Protein AF-A0A660S3P9-F1 (afdb_monomer_lite)

Radius of gyration: 19.75 Å; chains: 1; bounding box: 49×53×55 Å

pLDDT: mean 78.55, std 17.46, range [35.94, 97.31]

Foldseek 3Di:
DDDDDPDPPPPPVPPFLFDAWDWDQAPVRDIAIFHTADPVLLVVLVVLVVVVCVVVVVPPLDPLPDDDLVSLVVSLVVCCVPPVVSLLVNLCSRRVDDSVCPVPVHDPVRSCVSCSSSVVSVSVVSNVCCVVPVVVVVVVVVVVVVVD

Structure (mmCIF, N/CA/C/O backbone):
data_AF-A0A660S3P9-F1
#
_entry.id   AF-A0A660S3P9-F1
#
loop_
_atom_site.group_PDB
_atom_site.id
_atom_site.type_symbol
_atom_site.label_atom_id
_atom_site.label_alt_id
_atom_site.label_comp_id
_atom_site.label_asym_id
_atom_site.label_entity_id
_atom_site.label_seq_id
_atom_site.pdbx_PDB_ins_code
_atom_site.Cartn_x
_atom_site.Cartn_y
_atom_site.Cartn_z
_atom_site.occupancy
_atom_site.B_iso_or_equiv
_atom_site.auth_seq_id
_atom_site.auth_comp_id
_atom_site.auth_asym_id
_atom_site.auth_atom_id
_atom_site.pdbx_PDB_model_num
ATOM 1 N N . MET A 1 1 ? 33.989 -39.449 17.831 1.00 42.84 1 MET A N 1
ATOM 2 C CA . MET A 1 1 ? 33.315 -40.071 16.673 1.00 42.84 1 MET A CA 1
ATOM 3 C C . MET A 1 1 ? 31.864 -39.651 16.708 1.00 42.84 1 MET A C 1
ATOM 5 O O . MET A 1 1 ? 31.264 -39.867 17.747 1.00 42.84 1 MET A O 1
ATOM 9 N N . GLN A 1 2 ? 31.391 -39.085 15.587 1.00 40.66 2 GLN A N 1
ATOM 10 C CA . GLN A 1 2 ? 29.987 -38.863 15.198 1.00 40.66 2 GLN A CA 1
ATOM 11 C C . GLN A 1 2 ? 29.165 -37.944 16.113 1.00 40.66 2 GLN A C 1
ATOM 13 O O . GLN A 1 2 ? 29.284 -37.986 17.324 1.00 40.66 2 GLN A O 1
ATOM 18 N N . GLU A 1 3 ? 28.274 -37.075 15.671 1.00 42.81 3 GLU A N 1
ATOM 19 C CA . GLU A 1 3 ? 27.763 -36.534 14.407 1.00 42.81 3 GLU A CA 1
ATOM 20 C C . GLU A 1 3 ? 26.780 -35.455 14.950 1.00 42.81 3 GLU A C 1
ATOM 22 O O . GLU A 1 3 ? 26.172 -35.642 16.001 1.00 42.81 3 GLU A O 1
ATOM 27 N N . GLN A 1 4 ? 26.665 -34.237 14.442 1.00 39.25 4 GLN A N 1
ATOM 28 C CA . GLN A 1 4 ? 25.661 -33.773 13.473 1.00 39.25 4 GLN A CA 1
ATOM 29 C C . GLN A 1 4 ? 25.668 -32.248 13.719 1.00 39.25 4 GLN A C 1
ATOM 31 O O . GLN A 1 4 ? 25.447 -31.787 14.833 1.00 39.25 4 GLN A O 1
ATOM 36 N N . GLY A 1 5 ? 26.012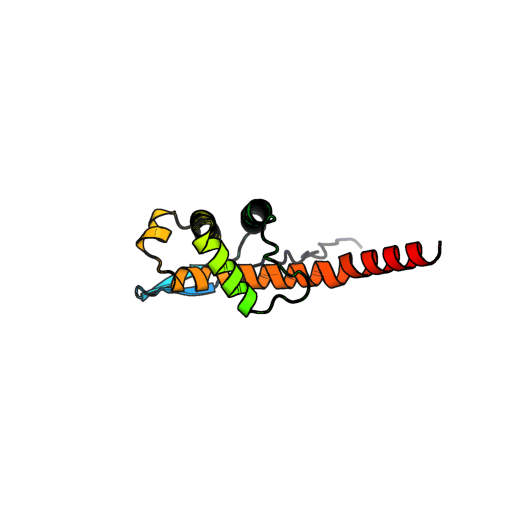 -31.392 12.764 1.00 44.09 5 GLY A N 1
ATOM 37 C CA . GLY A 1 5 ? 25.257 -31.316 11.525 1.00 44.09 5 GLY A CA 1
ATOM 38 C C . GLY A 1 5 ? 23.863 -30.719 11.750 1.00 44.09 5 GLY A C 1
ATOM 39 O O . GLY A 1 5 ? 22.940 -31.112 11.056 1.00 44.09 5 GLY A O 1
ATOM 40 N N . LYS A 1 6 ? 23.665 -29.804 12.712 1.00 41.72 6 LYS A N 1
ATOM 41 C CA . LYS A 1 6 ? 22.437 -29.000 12.776 1.00 41.72 6 LYS A CA 1
ATOM 42 C C . LYS A 1 6 ? 22.659 -27.664 12.093 1.00 41.72 6 LYS A C 1
ATOM 44 O O . LYS A 1 6 ? 23.111 -26.694 12.684 1.00 41.72 6 LYS A O 1
ATOM 49 N N . THR A 1 7 ? 22.353 -27.713 10.801 1.00 40.88 7 THR A N 1
ATOM 50 C CA . THR A 1 7 ? 21.598 -26.675 10.110 1.00 40.88 7 THR A CA 1
ATOM 51 C C . THR A 1 7 ? 22.234 -25.300 10.218 1.00 40.88 7 THR A C 1
ATOM 53 O O . THR A 1 7 ? 21.876 -24.489 11.065 1.00 40.88 7 THR A O 1
ATOM 56 N N . LYS A 1 8 ? 23.134 -25.013 9.267 1.00 39.34 8 LYS A N 1
ATOM 57 C CA . LYS A 1 8 ? 23.236 -23.659 8.724 1.00 39.34 8 LYS A CA 1
ATOM 58 C C . LYS A 1 8 ? 21.808 -23.227 8.420 1.00 39.34 8 LYS A C 1
ATOM 60 O O . LYS A 1 8 ? 21.223 -23.687 7.440 1.00 39.34 8 LYS A O 1
ATOM 65 N N . GLU A 1 9 ? 21.239 -22.433 9.315 1.00 38.19 9 GLU A N 1
ATOM 66 C CA . GLU A 1 9 ? 20.063 -21.637 9.055 1.00 38.19 9 GLU A CA 1
ATOM 67 C C . GLU A 1 9 ? 20.418 -20.808 7.828 1.00 38.19 9 GLU A C 1
ATOM 69 O O . GLU A 1 9 ? 21.069 -19.768 7.887 1.00 38.19 9 GLU A O 1
ATOM 74 N N . ILE A 1 10 ? 20.031 -21.323 6.666 1.00 41.50 10 ILE A N 1
ATOM 75 C CA . ILE A 1 10 ? 19.796 -20.505 5.498 1.00 41.50 10 ILE A CA 1
ATOM 76 C C . ILE A 1 10 ? 18.551 -19.706 5.887 1.00 41.50 10 ILE A C 1
ATOM 78 O O . ILE A 1 10 ? 17.444 -19.992 5.436 1.00 41.50 10 ILE A O 1
ATOM 82 N N . GLN A 1 11 ? 18.730 -18.716 6.768 1.00 35.94 11 GLN A N 1
ATOM 83 C CA . GLN A 1 11 ? 17.898 -17.532 6.792 1.00 35.94 11 GLN A CA 1
ATOM 84 C C . GLN A 1 11 ? 18.139 -16.879 5.431 1.00 35.94 11 GLN A C 1
ATOM 86 O O . GLN A 1 11 ? 18.946 -15.972 5.260 1.00 35.94 11 GLN A O 1
ATOM 91 N N . LYS A 1 12 ? 17.477 -17.427 4.406 1.00 39.09 12 LYS A N 1
ATOM 92 C CA . LYS A 1 12 ? 17.077 -16.651 3.246 1.00 39.09 12 LYS A CA 1
ATOM 93 C C . LYS A 1 12 ? 16.351 -15.476 3.869 1.00 39.09 12 LYS A C 1
ATOM 95 O O . LYS A 1 12 ? 15.249 -15.668 4.372 1.00 39.09 12 LYS A O 1
ATOM 100 N N . GLU A 1 13 ? 17.005 -14.321 3.920 1.00 41.91 13 GLU A N 1
ATOM 101 C CA . GLU A 1 13 ? 16.371 -13.054 4.245 1.00 41.91 13 GLU A CA 1
ATOM 102 C C . GLU A 1 13 ? 15.132 -12.948 3.357 1.00 41.91 13 GLU A C 1
ATOM 104 O O . GLU A 1 13 ? 15.206 -12.593 2.176 1.00 41.91 13 GLU A O 1
ATOM 109 N N . ILE A 1 14 ? 13.974 -13.325 3.898 1.00 46.50 14 ILE A N 1
ATOM 110 C CA . ILE A 1 14 ? 12.695 -12.996 3.297 1.00 46.50 14 ILE A CA 1
ATOM 111 C C . ILE A 1 14 ? 12.563 -11.513 3.583 1.00 46.50 14 ILE A C 1
ATOM 113 O O . ILE A 1 14 ? 12.094 -11.076 4.628 1.00 46.50 14 ILE A O 1
ATOM 117 N N . SER A 1 15 ? 13.132 -10.741 2.670 1.00 57.88 15 SER A N 1
ATOM 118 C CA . SER A 1 15 ? 13.081 -9.299 2.653 1.00 57.88 15 SER A CA 1
ATOM 119 C C . SER A 1 15 ? 11.604 -8.926 2.552 1.00 57.88 15 SER A C 1
ATOM 121 O O . SER A 1 15 ? 11.056 -8.951 1.460 1.00 57.88 15 SER A O 1
ATOM 123 N N . ALA A 1 16 ? 10.930 -8.644 3.666 1.00 63.31 16 ALA A N 1
ATOM 124 C CA . ALA A 1 16 ? 9.559 -8.133 3.670 1.00 63.31 16 ALA A CA 1
ATOM 125 C C . ALA A 1 16 ? 9.574 -6.615 3.426 1.00 63.31 16 ALA A C 1
ATOM 127 O O . ALA A 1 16 ? 10.509 -5.951 3.878 1.00 63.31 16 ALA A O 1
ATOM 128 N N . PHE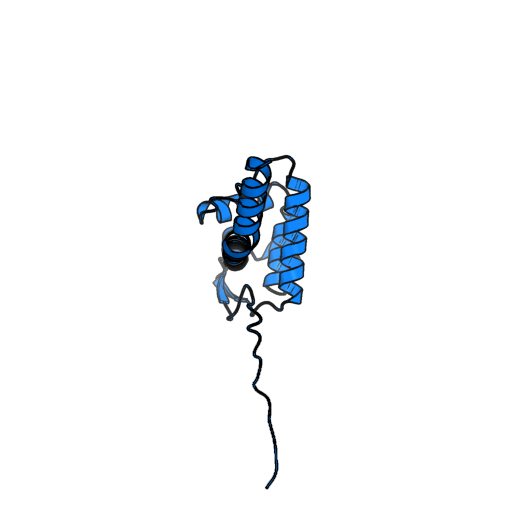 A 1 17 ? 8.648 -6.049 2.650 1.00 73.06 17 PHE A N 1
ATOM 129 C CA . PHE A 1 17 ? 8.529 -4.618 2.364 1.00 73.06 17 PHE A CA 1
ATOM 130 C C . PHE A 1 17 ? 8.358 -3.799 3.647 1.00 73.06 17 PHE A C 1
ATOM 132 O O . PHE A 1 17 ? 9.014 -2.768 3.769 1.00 73.06 17 PHE A O 1
ATOM 139 N N . ILE A 1 18 ? 7.588 -4.310 4.615 1.00 74.75 18 ILE A N 1
ATOM 140 C CA . ILE A 1 18 ? 7.531 -3.815 6.000 1.00 74.75 18 ILE A CA 1
ATOM 141 C C . ILE A 1 18 ? 8.123 -4.901 6.902 1.00 74.75 18 ILE A C 1
ATOM 143 O O . ILE A 1 18 ? 7.550 -5.985 7.017 1.00 74.75 18 ILE A O 1
ATOM 147 N N . ARG A 1 19 ? 9.287 -4.626 7.503 1.00 73.50 19 ARG A N 1
ATOM 148 C CA . ARG A 1 19 ? 10.071 -5.609 8.279 1.00 73.50 19 ARG A CA 1
ATOM 149 C C . ARG A 1 19 ? 9.798 -5.559 9.774 1.00 73.50 19 ARG A C 1
ATOM 151 O O . ARG A 1 19 ? 9.871 -6.583 10.443 1.00 73.50 19 ARG A O 1
ATOM 158 N N . GLU A 1 20 ? 9.490 -4.372 10.271 1.00 82.75 20 GLU A N 1
ATOM 159 C CA . GLU A 1 20 ? 9.287 -4.099 11.687 1.00 82.75 20 GLU A CA 1
ATOM 160 C C . GLU A 1 20 ? 7.895 -3.504 11.891 1.00 82.75 20 GLU A C 1
ATOM 162 O O . GLU A 1 20 ? 7.363 -2.885 10.963 1.00 82.75 20 GLU A O 1
ATOM 167 N N . PRO A 1 21 ? 7.278 -3.705 13.067 1.00 88.06 21 PRO A N 1
ATOM 168 C CA . PRO A 1 21 ? 6.021 -3.054 13.387 1.00 88.06 21 PRO A CA 1
ATOM 169 C C . PRO A 1 21 ? 6.147 -1.530 13.284 1.00 88.06 21 PRO A C 1
ATOM 171 O O . PRO A 1 21 ? 7.042 -0.937 13.885 1.00 88.06 21 PRO A O 1
ATOM 174 N N . ILE A 1 22 ? 5.234 -0.896 12.551 1.00 90.06 22 ILE A N 1
ATOM 175 C CA . ILE A 1 22 ? 5.162 0.563 12.416 1.00 90.06 22 ILE A CA 1
ATOM 176 C C . ILE A 1 22 ? 3.998 1.053 13.269 1.00 90.06 22 ILE A C 1
ATOM 178 O O . ILE A 1 22 ? 2.900 0.506 13.195 1.00 90.06 22 ILE A O 1
ATOM 182 N N . LYS A 1 23 ? 4.223 2.089 14.076 1.00 93.19 23 LYS A N 1
ATOM 183 C CA . LYS A 1 23 ? 3.159 2.766 14.824 1.00 93.19 23 LYS A CA 1
ATOM 184 C C . LYS A 1 23 ? 2.872 4.107 14.171 1.00 93.19 23 LYS A C 1
ATOM 186 O O . LYS A 1 23 ? 3.777 4.927 14.056 1.00 93.19 23 LYS A O 1
ATOM 191 N N . ILE A 1 24 ? 1.626 4.306 13.766 1.00 92.56 24 ILE A N 1
ATOM 192 C CA . ILE A 1 24 ? 1.137 5.530 13.134 1.00 92.56 24 ILE A CA 1
ATOM 193 C C . ILE A 1 24 ? 0.153 6.199 14.088 1.00 92.56 24 ILE A C 1
ATOM 195 O O . ILE A 1 24 ? -0.729 5.534 14.638 1.00 92.56 24 ILE A O 1
ATOM 199 N N . ASN A 1 25 ? 0.314 7.503 14.298 1.00 94.50 25 ASN A N 1
ATOM 200 C CA . ASN A 1 25 ? -0.653 8.303 15.040 1.00 94.50 25 ASN A CA 1
ATOM 201 C C . ASN A 1 25 ? -1.685 8.818 14.044 1.00 94.50 25 ASN A C 1
ATOM 203 O O . ASN A 1 25 ? -1.365 9.665 13.221 1.00 94.50 25 ASN A O 1
ATOM 207 N N . LEU A 1 26 ? -2.903 8.294 14.115 1.00 94.50 26 LEU A N 1
ATOM 208 C CA . LEU A 1 26 ? -3.982 8.715 13.236 1.00 94.50 26 LEU A CA 1
ATOM 209 C C . LEU A 1 26 ? -4.464 10.116 13.612 1.00 94.50 26 LEU A C 1
ATOM 211 O O . LEU A 1 26 ? -4.408 10.528 14.776 1.00 94.50 26 LEU A O 1
ATOM 215 N N . SER A 1 27 ? -5.051 10.804 12.641 1.00 92.50 27 SER A N 1
ATOM 216 C CA . SER A 1 27 ? -5.613 12.149 12.792 1.00 92.50 27 SER A CA 1
ATOM 217 C C . SER A 1 27 ? -6.724 12.226 13.850 1.00 92.50 27 SER A C 1
ATOM 219 O O . SER A 1 27 ? -6.959 13.275 14.448 1.00 92.50 27 SER A O 1
ATOM 221 N N . ASN A 1 28 ? -7.381 11.100 14.145 1.00 92.12 28 ASN A N 1
ATOM 222 C CA . ASN A 1 28 ? -8.384 10.974 15.208 1.00 92.12 28 ASN A CA 1
ATOM 223 C C . ASN A 1 28 ? -7.787 10.745 16.619 1.00 92.12 28 ASN A C 1
ATOM 225 O O . ASN A 1 28 ? -8.531 10.511 17.573 1.00 92.12 28 ASN A O 1
ATOM 229 N N . GLY A 1 29 ? -6.458 10.778 16.760 1.00 92.62 29 GLY A N 1
ATOM 230 C CA . GLY A 1 29 ? -5.736 10.580 18.018 1.00 92.62 29 GLY A CA 1
ATOM 231 C C . GLY A 1 29 ? -5.525 9.116 18.423 1.00 92.62 29 GLY A C 1
ATOM 232 O O . GLY A 1 29 ? -4.911 8.859 19.460 1.00 92.62 29 GLY A O 1
ATOM 233 N N . LYS A 1 30 ? -6.009 8.141 17.640 1.00 93.69 30 LYS A N 1
ATOM 234 C CA . LYS A 1 30 ? -5.742 6.714 17.875 1.00 93.69 30 LYS A CA 1
ATOM 235 C C . LYS A 1 30 ? -4.356 6.333 17.351 1.00 93.69 30 LYS A C 1
ATOM 237 O O . LYS A 1 30 ? -3.865 6.897 16.380 1.00 93.69 30 LYS A O 1
ATOM 242 N N . ILE A 1 31 ? -3.754 5.311 17.955 1.00 94.81 31 ILE A N 1
ATOM 243 C CA . ILE A 1 31 ? -2.503 4.718 17.467 1.00 94.81 31 ILE A CA 1
ATOM 244 C C . ILE A 1 31 ? -2.838 3.451 16.685 1.00 94.81 31 ILE A C 1
ATOM 246 O O . ILE A 1 31 ? -3.435 2.520 17.230 1.00 94.81 31 ILE A O 1
ATOM 250 N N . LEU A 1 32 ? -2.434 3.410 15.418 1.00 94.81 32 LEU A N 1
ATOM 251 C CA . LEU A 1 32 ? -2.528 2.232 14.570 1.00 94.81 32 LEU A CA 1
ATOM 252 C C . LEU A 1 32 ? -1.174 1.524 14.522 1.00 94.81 32 LEU A C 1
ATOM 254 O O . LEU A 1 32 ? -0.170 2.099 14.108 1.00 94.81 32 LEU A O 1
ATOM 258 N N . GLU A 1 33 ? -1.151 0.260 14.931 1.00 94.88 33 GLU A N 1
ATOM 259 C CA . GLU A 1 33 ? 0.030 -0.593 14.814 1.00 94.88 33 GLU A CA 1
ATOM 260 C C . GLU A 1 33 ? -0.077 -1.471 13.562 1.00 94.88 33 GLU A C 1
ATOM 262 O O . GLU A 1 33 ? -0.944 -2.342 13.464 1.00 94.88 33 GLU A O 1
ATOM 267 N N . ILE A 1 34 ? 0.821 -1.243 12.608 1.00 92.94 34 ILE A N 1
ATOM 268 C CA . ILE A 1 34 ? 0.963 -2.023 11.382 1.00 92.94 34 ILE A CA 1
ATOM 269 C C . ILE A 1 34 ? 2.006 -3.103 11.625 1.00 92.94 34 ILE A C 1
ATOM 271 O O . ILE A 1 34 ? 3.169 -2.816 11.904 1.00 92.94 34 ILE A O 1
ATOM 275 N N . LYS A 1 35 ? 1.595 -4.361 11.493 1.00 91.69 35 LYS A N 1
ATOM 276 C CA . LYS A 1 35 ? 2.490 -5.512 11.640 1.00 91.69 35 LYS A CA 1
ATOM 277 C C . LYS A 1 35 ? 3.371 -5.688 10.396 1.00 91.69 35 LYS A C 1
ATOM 279 O O . LYS A 1 35 ? 2.968 -5.283 9.304 1.00 91.69 35 LYS A O 1
ATOM 284 N N . PRO A 1 36 ? 4.526 -6.367 10.521 1.00 90.94 36 PRO A N 1
ATOM 285 C CA . PRO A 1 36 ? 5.307 -6.792 9.367 1.00 90.94 36 PRO A CA 1
ATOM 286 C C . PRO A 1 36 ? 4.445 -7.541 8.348 1.00 90.94 36 PRO A C 1
ATOM 288 O O . PRO A 1 36 ? 3.615 -8.386 8.709 1.00 90.94 36 PRO A O 1
ATOM 291 N N . LEU A 1 37 ? 4.636 -7.236 7.066 1.00 90.38 37 LEU A N 1
ATOM 292 C CA . LEU A 1 37 ? 3.851 -7.864 6.009 1.00 90.38 37 LEU A CA 1
ATOM 293 C C . LEU A 1 37 ? 4.383 -9.265 5.723 1.00 90.38 37 LEU A C 1
ATOM 295 O O . LEU A 1 37 ? 5.582 -9.492 5.578 1.00 90.38 37 LEU A O 1
ATOM 299 N N . SER A 1 38 ? 3.469 -10.228 5.608 1.00 90.75 38 SER A N 1
ATOM 300 C CA . SER A 1 38 ? 3.828 -11.548 5.098 1.00 90.75 38 SER A CA 1
ATOM 301 C C . SER A 1 38 ? 4.021 -11.490 3.585 1.00 90.75 38 SER A C 1
ATOM 303 O O . SER A 1 38 ? 3.318 -10.756 2.891 1.00 90.75 38 SER A O 1
ATOM 305 N N . TRP A 1 39 ? 4.878 -12.358 3.047 1.00 88.38 39 TRP A N 1
ATOM 306 C CA . TRP A 1 39 ? 5.087 -12.496 1.600 1.00 88.38 39 TRP A CA 1
ATOM 307 C C . TRP A 1 39 ? 3.780 -12.621 0.794 1.00 88.38 39 TRP A C 1
ATOM 309 O O . TRP A 1 39 ? 3.652 -12.080 -0.302 1.00 88.38 39 TRP A O 1
ATOM 319 N N . LYS A 1 40 ? 2.766 -13.299 1.352 1.00 91.06 40 LYS A N 1
ATOM 320 C CA . LYS A 1 40 ? 1.444 -13.417 0.723 1.00 91.06 40 LYS A CA 1
ATOM 321 C C . LYS A 1 40 ? 0.786 -12.047 0.523 1.00 91.06 40 LYS A C 1
ATOM 323 O O . LYS A 1 40 ? 0.278 -11.788 -0.565 1.00 91.06 40 LYS A O 1
ATOM 328 N N . LYS A 1 41 ? 0.804 -11.190 1.547 1.00 92.62 41 LYS A N 1
ATOM 329 C CA . LYS A 1 41 ? 0.243 -9.832 1.478 1.00 92.62 41 LYS A CA 1
ATOM 330 C C . LYS A 1 41 ? 1.011 -8.953 0.504 1.00 92.62 41 LYS A C 1
ATOM 332 O O . LYS A 1 41 ? 0.414 -8.214 -0.264 1.00 92.62 41 LYS A O 1
ATOM 337 N N . GLU A 1 42 ? 2.329 -9.087 0.480 1.00 89.50 42 GLU A N 1
ATOM 338 C CA . GLU A 1 42 ? 3.179 -8.356 -0.460 1.00 89.50 42 GLU A CA 1
ATOM 339 C C . GLU A 1 42 ? 2.854 -8.692 -1.909 1.00 89.50 42 GLU A C 1
ATOM 341 O O . GLU A 1 42 ? 2.696 -7.797 -2.734 1.00 89.50 42 GLU A O 1
ATOM 346 N N . LEU A 1 43 ? 2.679 -9.980 -2.211 1.00 90.19 43 LEU A N 1
ATOM 347 C CA . LEU A 1 43 ? 2.229 -10.413 -3.528 1.00 90.19 43 LEU A CA 1
ATOM 348 C C . LEU A 1 43 ? 0.830 -9.894 -3.864 1.00 90.19 43 LEU A C 1
ATOM 350 O O . LEU A 1 43 ? 0.575 -9.583 -5.024 1.00 90.19 43 LEU A O 1
ATOM 354 N N . GLN A 1 44 ? -0.078 -9.811 -2.888 1.00 93.50 44 GLN A N 1
ATOM 355 C CA . GLN A 1 44 ? -1.401 -9.221 -3.105 1.00 93.50 44 GLN A CA 1
ATOM 356 C C . GLN A 1 44 ? -1.290 -7.735 -3.457 1.00 93.50 44 GLN A C 1
ATOM 358 O O . GLN A 1 44 ? -1.870 -7.324 -4.456 1.00 93.50 44 GLN A O 1
ATOM 363 N N . LEU A 1 45 ? -0.485 -6.968 -2.718 1.00 91.94 45 LEU A N 1
ATOM 364 C CA . LEU A 1 45 ? -0.253 -5.546 -2.985 1.00 91.94 45 LEU A CA 1
ATOM 365 C C . LEU A 1 45 ? 0.421 -5.314 -4.344 1.00 91.94 45 LEU A C 1
ATOM 367 O O . LEU A 1 45 ? -0.016 -4.455 -5.102 1.00 91.94 45 LEU A O 1
ATOM 371 N N . ILE A 1 46 ? 1.436 -6.114 -4.696 1.00 88.88 46 ILE A N 1
ATOM 372 C CA . ILE A 1 46 ? 2.082 -6.041 -6.016 1.00 88.88 46 ILE A CA 1
ATOM 373 C C . ILE A 1 46 ? 1.075 -6.346 -7.127 1.00 88.88 46 ILE A C 1
ATOM 375 O O . ILE A 1 46 ? 1.048 -5.638 -8.126 1.00 88.88 46 ILE A O 1
ATOM 379 N N . LYS A 1 47 ? 0.249 -7.392 -6.982 1.00 89.88 47 LYS A N 1
ATOM 380 C CA . LYS A 1 47 ? -0.769 -7.740 -7.988 1.00 89.88 47 LYS A CA 1
ATOM 381 C C . LYS A 1 47 ? -1.808 -6.640 -8.142 1.00 89.88 47 LYS A C 1
ATOM 383 O O . LYS A 1 47 ? -2.208 -6.344 -9.261 1.00 89.88 47 LYS A O 1
ATOM 388 N N . LEU A 1 48 ? -2.238 -6.062 -7.027 1.00 90.56 48 LEU A N 1
ATOM 389 C CA . LEU A 1 48 ? -3.213 -4.984 -7.001 1.00 90.56 48 LEU A CA 1
ATOM 390 C C . LEU A 1 48 ? -2.673 -3.740 -7.721 1.00 90.56 48 LEU A C 1
ATOM 392 O O . LEU A 1 48 ? -3.322 -3.220 -8.624 1.00 90.56 48 LEU A O 1
ATOM 396 N N . LEU A 1 49 ? -1.438 -3.337 -7.413 1.00 85.44 49 LEU A N 1
ATOM 397 C CA . LEU A 1 49 ? -0.759 -2.253 -8.125 1.00 85.44 49 LEU A CA 1
ATOM 398 C C . LEU A 1 49 ? -0.482 -2.591 -9.590 1.00 85.44 49 LEU A C 1
ATOM 400 O O . LEU A 1 49 ? -0.616 -1.725 -10.444 1.00 85.44 49 LEU A O 1
ATOM 404 N N . GLY A 1 50 ? -0.114 -3.835 -9.894 1.00 83.50 50 GLY A N 1
ATOM 405 C CA . GLY A 1 50 ? 0.115 -4.304 -11.258 1.00 83.50 50 GLY A CA 1
ATOM 406 C C . GLY A 1 50 ? -1.123 -4.133 -12.131 1.00 83.50 50 GLY A C 1
ATOM 407 O O . GLY A 1 50 ? -1.010 -3.565 -13.209 1.00 83.50 50 GLY A O 1
ATOM 408 N N . LYS A 1 51 ? -2.303 -4.518 -11.628 1.00 84.19 51 LYS A N 1
ATOM 409 C CA . LYS A 1 51 ? -3.584 -4.292 -12.315 1.00 84.19 51 LYS A CA 1
ATOM 410 C C . LYS A 1 51 ? -3.861 -2.811 -12.546 1.00 84.19 51 LYS A C 1
ATOM 412 O O . LYS A 1 51 ? -4.162 -2.423 -13.666 1.00 84.19 51 LYS A O 1
ATOM 417 N N . PHE A 1 52 ? -3.683 -1.981 -11.517 1.00 83.38 52 PHE A N 1
ATOM 418 C CA . PHE A 1 52 ? -3.851 -0.533 -11.653 1.00 83.38 52 PHE A CA 1
ATOM 419 C C . PHE A 1 52 ? -2.910 0.056 -12.712 1.00 83.38 52 PHE A C 1
ATOM 421 O O . PHE A 1 52 ? -3.307 0.898 -13.517 1.00 83.38 52 PHE A O 1
ATOM 428 N N . VAL A 1 53 ? -1.650 -0.388 -12.723 1.00 76.25 53 VAL A N 1
ATOM 429 C CA . VAL A 1 53 ? -0.683 0.032 -13.735 1.00 76.25 53 VAL A CA 1
ATOM 430 C C . VAL A 1 53 ? -1.134 -0.452 -15.106 1.00 76.25 53 VAL A C 1
ATOM 432 O O . VAL A 1 53 ? -1.209 0.380 -15.994 1.00 76.25 53 VAL A O 1
ATOM 435 N N . GLU A 1 54 ? -1.494 -1.724 -15.284 1.00 75.38 54 GLU A N 1
ATOM 436 C CA . GLU A 1 54 ? -1.990 -2.282 -16.552 1.00 75.38 54 GLU A CA 1
ATOM 437 C C . GLU A 1 54 ? -3.192 -1.511 -17.109 1.00 75.38 54 GLU A C 1
ATOM 439 O O . GLU A 1 54 ? -3.190 -1.122 -18.276 1.00 75.38 54 GLU A O 1
ATOM 444 N N . GLU A 1 55 ? -4.164 -1.200 -16.257 1.00 73.31 55 GLU A N 1
ATOM 445 C CA . GLU A 1 55 ? -5.322 -0.365 -16.587 1.00 73.31 55 GLU A CA 1
ATOM 446 C C . GLU A 1 55 ? -4.911 1.088 -16.907 1.00 73.31 55 GLU A C 1
ATOM 448 O O . GLU A 1 55 ? -5.543 1.770 -17.716 1.00 73.31 55 GLU A O 1
ATOM 453 N N . GLY A 1 56 ? -3.804 1.560 -16.327 1.00 61.94 56 GLY A N 1
ATOM 454 C CA . GLY A 1 56 ? -3.220 2.886 -16.525 1.00 61.94 56 GLY A CA 1
ATOM 455 C C . GLY A 1 56 ? -2.164 3.012 -17.638 1.00 61.94 56 GLY A C 1
ATOM 456 O O . GLY A 1 56 ? -1.791 4.147 -17.964 1.00 61.94 56 GLY A O 1
ATOM 457 N N . ILE A 1 57 ? -1.689 1.916 -18.252 1.00 48.38 57 ILE A N 1
ATOM 458 C CA . ILE A 1 57 ? -0.583 1.891 -19.243 1.00 48.38 57 ILE A CA 1
ATOM 459 C C . ILE A 1 57 ? -0.899 2.712 -20.511 1.00 48.38 57 ILE A C 1
ATOM 461 O O . ILE A 1 57 ? 0.011 3.075 -21.252 1.00 48.38 57 ILE A O 1
ATOM 465 N N . GLY A 1 58 ? -2.139 3.169 -20.705 1.00 49.19 58 GLY A N 1
ATOM 466 C CA . GLY A 1 58 ? -2.463 4.193 -21.706 1.00 49.19 58 GLY A CA 1
ATOM 467 C C . GLY A 1 58 ? -1.889 5.599 -21.440 1.00 49.19 58 GLY A C 1
ATOM 468 O O . GLY A 1 58 ? -2.051 6.470 -22.288 1.00 49.19 58 GLY A O 1
ATOM 469 N N . THR A 1 59 ? -1.249 5.870 -20.290 1.00 49.12 59 THR A N 1
ATOM 470 C CA . THR A 1 59 ? -0.951 7.258 -19.857 1.00 49.12 59 THR A CA 1
ATOM 471 C C . THR A 1 59 ? 0.521 7.627 -19.647 1.00 49.12 59 THR A C 1
ATOM 473 O O . THR A 1 59 ? 0.798 8.761 -19.269 1.00 49.12 59 THR A O 1
ATOM 476 N N . GLY A 1 60 ? 1.485 6.728 -19.894 1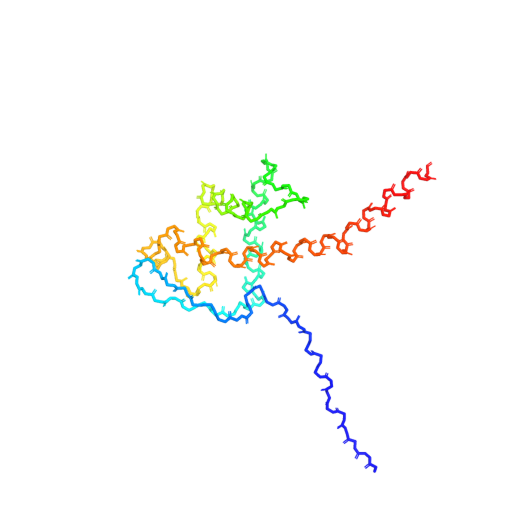.00 52.25 60 GLY A N 1
ATOM 477 C CA . GLY A 1 60 ? 2.918 7.065 -19.772 1.00 52.25 60 GLY A CA 1
ATOM 478 C C . GLY A 1 60 ? 3.353 7.503 -18.361 1.00 52.25 60 GLY A C 1
ATOM 479 O O . GLY A 1 60 ? 4.360 8.187 -18.200 1.00 52.25 60 GLY A O 1
ATOM 480 N N . LEU A 1 61 ? 2.583 7.128 -17.334 1.00 51.38 61 LEU A N 1
ATOM 481 C CA . LEU A 1 61 ? 2.646 7.698 -15.984 1.00 51.38 61 LEU A CA 1
ATOM 482 C C . LEU A 1 61 ? 3.868 7.300 -15.145 1.00 51.38 61 LEU A C 1
ATOM 484 O O . LEU A 1 61 ? 4.048 7.829 -14.051 1.00 51.38 61 LEU A O 1
ATOM 488 N N . ILE A 1 62 ? 4.699 6.371 -15.615 1.00 53.41 62 ILE A N 1
ATOM 489 C CA . ILE A 1 62 ? 5.804 5.824 -14.826 1.00 53.41 62 ILE A CA 1
ATOM 490 C C . ILE A 1 62 ? 7.103 5.908 -15.639 1.00 53.41 62 ILE A C 1
ATOM 492 O O . ILE A 1 62 ? 7.435 4.977 -16.374 1.00 53.41 62 ILE A O 1
ATOM 496 N N . PRO A 1 63 ? 7.872 7.005 -15.505 1.00 50.03 63 PRO A N 1
ATOM 497 C CA . PRO A 1 63 ? 9.248 7.051 -15.972 1.00 50.03 63 PRO A CA 1
ATOM 498 C C . PRO A 1 63 ? 10.074 6.078 -15.122 1.00 50.03 63 PRO A C 1
ATOM 500 O O . PRO A 1 63 ? 10.335 6.311 -13.941 1.00 50.03 63 PRO A O 1
ATOM 503 N N . THR A 1 64 ? 10.475 4.958 -15.717 1.00 54.41 64 THR A N 1
ATOM 504 C CA . THR A 1 64 ? 11.214 3.874 -15.048 1.00 54.41 64 THR A CA 1
ATOM 505 C C . THR A 1 64 ? 12.629 4.259 -14.613 1.00 54.41 64 THR A C 1
ATOM 507 O O . THR A 1 64 ? 13.256 3.511 -13.867 1.00 54.41 64 THR A O 1
ATOM 510 N N . GLU A 1 65 ? 13.140 5.415 -15.041 1.00 50.59 65 GLU A N 1
ATOM 511 C CA . GLU A 1 65 ? 14.544 5.790 -14.843 1.00 50.59 65 GLU A CA 1
ATOM 512 C C . GLU A 1 65 ? 14.779 6.799 -13.700 1.00 50.59 65 GLU A C 1
ATOM 514 O O . GLU A 1 65 ? 15.925 6.977 -13.291 1.00 50.59 65 GLU A O 1
ATOM 519 N N . SER A 1 66 ? 13.741 7.417 -13.110 1.00 50.25 66 SER A N 1
ATOM 520 C CA . SER A 1 66 ? 13.959 8.527 -12.159 1.00 50.25 66 SER A CA 1
ATOM 521 C C . SER A 1 66 ? 12.878 8.768 -11.092 1.00 50.25 66 SER A C 1
ATOM 523 O O . SER A 1 66 ? 12.678 9.909 -10.691 1.00 50.25 66 SER A O 1
ATOM 525 N N . MET A 1 67 ? 12.213 7.734 -10.556 1.00 55.03 67 MET A N 1
ATOM 526 C CA . MET A 1 67 ? 11.245 7.956 -9.462 1.00 55.03 67 MET A CA 1
ATOM 527 C C . MET A 1 67 ? 11.900 8.484 -8.175 1.00 55.03 67 MET A C 1
ATOM 529 O O . MET A 1 67 ? 12.551 7.744 -7.442 1.00 55.03 67 MET A O 1
ATOM 533 N N . SER A 1 68 ? 11.729 9.762 -7.887 1.00 58.22 68 SER A N 1
ATOM 534 C CA . SER A 1 68 ? 12.002 10.426 -6.614 1.00 58.22 68 SER A CA 1
ATOM 535 C C . SER A 1 68 ? 10.850 10.222 -5.614 1.00 58.22 68 SER A C 1
ATOM 537 O O . SER A 1 68 ? 9.789 9.720 -5.974 1.00 58.22 68 SER A O 1
ATOM 539 N N . PHE A 1 69 ? 11.022 10.645 -4.356 1.00 52.41 69 PHE A N 1
ATOM 540 C CA . PHE A 1 69 ? 9.947 10.669 -3.345 1.00 52.41 69 PHE A CA 1
ATOM 541 C C . PHE A 1 69 ? 8.700 11.445 -3.821 1.00 52.41 69 PHE A C 1
ATOM 543 O O . PHE A 1 69 ? 7.570 11.053 -3.538 1.00 52.41 69 PHE A O 1
ATOM 550 N N . LEU A 1 70 ? 8.891 12.493 -4.638 1.00 56.50 70 LEU A N 1
ATOM 551 C CA . LEU A 1 70 ? 7.789 13.228 -5.273 1.00 56.50 70 LEU A CA 1
ATOM 552 C C . LEU A 1 70 ? 6.953 12.340 -6.204 1.00 56.50 70 LEU A C 1
ATOM 554 O O . LEU A 1 70 ? 5.775 12.611 -6.423 1.00 56.50 70 LEU A O 1
ATOM 558 N N . ASP A 1 71 ? 7.536 11.270 -6.740 1.00 70.06 71 ASP A N 1
ATOM 559 C CA . ASP A 1 71 ? 6.847 10.347 -7.635 1.00 70.06 71 ASP A CA 1
ATOM 560 C C . ASP A 1 71 ? 6.036 9.295 -6.865 1.00 70.06 71 ASP A C 1
ATOM 562 O O . ASP A 1 71 ? 5.021 8.833 -7.383 1.00 70.06 71 ASP A O 1
ATOM 566 N N . THR A 1 72 ? 6.371 9.017 -5.595 1.00 70.69 72 THR A N 1
ATOM 567 C CA . THR A 1 72 ? 5.505 8.249 -4.680 1.00 70.69 72 THR A CA 1
ATOM 568 C C . THR A 1 72 ? 4.219 9.018 -4.379 1.00 70.69 72 THR A C 1
ATOM 570 O O . THR A 1 72 ? 3.129 8.467 -4.514 1.00 70.69 72 THR A O 1
ATOM 573 N N . GLY A 1 73 ? 4.325 10.312 -4.052 1.00 73.88 73 GLY A N 1
ATOM 574 C CA . GLY A 1 73 ? 3.155 11.167 -3.818 1.00 73.88 73 GLY A CA 1
ATOM 575 C C . GLY A 1 73 ? 2.261 11.293 -5.056 1.00 73.88 73 GLY A C 1
ATOM 576 O O . GLY A 1 73 ? 1.043 11.161 -4.957 1.00 73.88 73 GLY A O 1
ATOM 577 N N . LYS A 1 74 ? 2.855 11.455 -6.249 1.00 77.62 74 LYS A N 1
ATOM 578 C CA . LYS A 1 74 ? 2.106 11.432 -7.519 1.00 77.62 74 LYS A CA 1
ATOM 579 C C . LYS A 1 74 ? 1.448 10.085 -7.782 1.00 77.62 74 LYS A C 1
ATOM 581 O O . LYS A 1 74 ? 0.324 10.059 -8.268 1.00 77.62 74 LYS A O 1
ATOM 586 N N . LEU A 1 75 ? 2.130 8.975 -7.494 1.00 7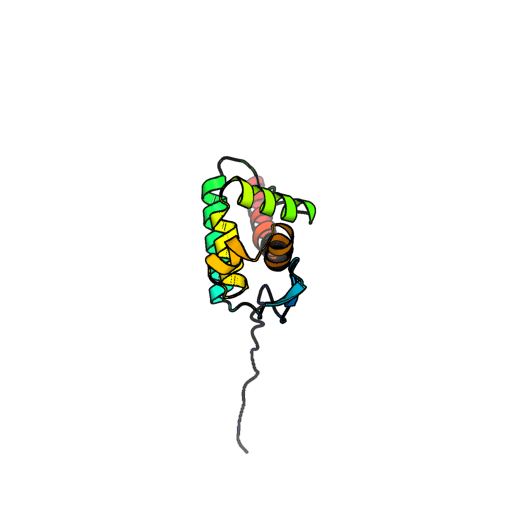8.38 75 LEU A N 1
ATOM 587 C CA . LEU A 1 75 ? 1.558 7.642 -7.651 1.00 78.38 75 LEU A CA 1
ATOM 588 C C . LEU A 1 75 ? 0.329 7.484 -6.753 1.00 78.38 75 LEU A C 1
ATOM 590 O O . LEU A 1 75 ? -0.729 7.133 -7.261 1.00 78.38 75 LEU A O 1
ATOM 594 N N . ILE A 1 76 ? 0.438 7.826 -5.466 1.00 81.31 76 ILE A N 1
ATOM 595 C CA . ILE A 1 76 ? -0.697 7.788 -4.534 1.00 81.31 76 ILE A CA 1
ATOM 596 C C . ILE A 1 76 ? -1.829 8.693 -5.031 1.00 81.31 76 ILE A C 1
ATOM 598 O O . ILE A 1 76 ? -2.962 8.235 -5.146 1.00 81.31 76 ILE A O 1
ATOM 602 N N . GLY A 1 77 ? -1.527 9.940 -5.408 1.00 82.88 77 GLY A N 1
ATOM 603 C CA . GLY A 1 77 ? -2.517 10.877 -5.945 1.00 82.88 77 GLY A CA 1
ATOM 604 C C . GLY A 1 77 ? -3.222 10.358 -7.203 1.00 82.88 77 GLY A C 1
ATOM 605 O O . GLY A 1 77 ? -4.441 10.456 -7.315 1.00 82.88 77 GLY A O 1
ATOM 606 N N . ASN A 1 78 ? -2.482 9.741 -8.124 1.00 82.69 78 ASN A N 1
ATOM 607 C CA . ASN A 1 78 ? -3.045 9.146 -9.334 1.00 82.69 78 ASN A CA 1
ATOM 608 C C . ASN A 1 78 ? -3.940 7.945 -9.027 1.00 82.69 78 ASN A C 1
ATOM 610 O O . ASN A 1 78 ? -4.989 7.806 -9.656 1.00 82.69 78 ASN A O 1
ATOM 614 N N . ILE A 1 79 ? -3.540 7.080 -8.089 1.00 83.56 79 ILE A N 1
ATOM 615 C CA . ILE A 1 79 ? -4.372 5.946 -7.681 1.00 83.56 79 ILE A CA 1
ATOM 616 C C . ILE A 1 79 ? -5.649 6.469 -7.022 1.00 83.56 79 ILE A C 1
ATOM 618 O O . ILE A 1 79 ? -6.729 6.061 -7.425 1.00 83.56 79 ILE A O 1
ATOM 622 N N . LEU A 1 80 ? -5.556 7.433 -6.102 1.00 84.38 80 LEU A N 1
ATOM 623 C CA . LEU A 1 80 ? -6.725 8.044 -5.459 1.00 84.38 80 LEU A CA 1
ATOM 624 C C . LEU A 1 80 ? -7.709 8.653 -6.461 1.00 84.38 80 LEU A C 1
ATOM 626 O O . LEU A 1 80 ? -8.914 8.494 -6.308 1.00 84.38 80 LEU A O 1
ATOM 630 N N . GLN A 1 81 ? -7.209 9.342 -7.489 1.00 83.62 81 GLN A N 1
ATOM 631 C CA . GLN A 1 81 ? -8.063 9.987 -8.488 1.00 83.62 81 GLN A CA 1
ATOM 632 C C . GLN A 1 81 ? -8.710 8.997 -9.456 1.00 83.62 81 GLN A C 1
ATOM 634 O O . GLN A 1 81 ? -9.855 9.191 -9.856 1.00 83.62 81 GLN A O 1
ATOM 639 N N . LYS A 1 82 ? -7.969 7.972 -9.884 1.00 84.31 82 LYS A N 1
ATOM 640 C CA . LYS A 1 82 ? -8.421 7.061 -10.944 1.00 84.31 82 LYS A CA 1
ATOM 641 C C . LYS A 1 82 ? -9.103 5.810 -10.413 1.00 84.31 82 LYS A C 1
ATOM 643 O O . LYS A 1 82 ? -9.955 5.256 -11.093 1.00 84.31 82 LYS A O 1
ATOM 648 N N . SER A 1 83 ? -8.691 5.347 -9.241 1.00 86.12 83 SER A N 1
ATOM 649 C CA . SER A 1 83 ? -9.139 4.090 -8.657 1.00 86.12 83 SER A CA 1
ATOM 650 C C . SER A 1 83 ? -9.029 4.138 -7.128 1.00 86.12 83 SER A C 1
ATOM 652 O O . SER A 1 83 ? -8.185 3.446 -6.549 1.00 86.12 83 SER A O 1
ATOM 654 N N . PRO A 1 84 ? -9.864 4.945 -6.446 1.00 87.12 84 PRO A N 1
ATOM 655 C CA . PRO A 1 84 ? -9.831 5.066 -4.987 1.00 87.12 84 PRO A CA 1
ATOM 656 C C . PRO A 1 84 ? -9.987 3.710 -4.281 1.00 87.12 84 PRO A C 1
ATOM 658 O O . PRO A 1 84 ? -9.337 3.471 -3.266 1.00 87.12 84 PRO A O 1
ATOM 661 N N . ASP A 1 85 ? -10.738 2.777 -4.876 1.00 91.44 85 ASP A N 1
ATOM 662 C CA . ASP A 1 85 ? -10.881 1.404 -4.380 1.00 91.44 85 ASP A CA 1
ATOM 663 C C . ASP A 1 85 ? -9.553 0.653 -4.247 1.00 91.44 85 ASP A C 1
ATOM 665 O O . ASP A 1 85 ? -9.378 -0.121 -3.308 1.00 91.44 85 ASP A O 1
ATOM 669 N N . VAL A 1 86 ? -8.588 0.911 -5.136 1.00 91.56 86 VAL A N 1
ATOM 670 C CA . VAL A 1 86 ? -7.262 0.282 -5.068 1.00 91.56 86 VAL A CA 1
ATOM 671 C C . VAL A 1 86 ? -6.526 0.743 -3.815 1.00 91.56 86 VAL A C 1
ATOM 673 O O . VAL A 1 86 ? -5.930 -0.081 -3.126 1.00 91.56 86 VAL A O 1
ATOM 676 N N . ILE A 1 87 ? -6.591 2.034 -3.474 1.00 91.50 87 ILE A N 1
ATOM 677 C CA . ILE A 1 87 ? -5.990 2.531 -2.231 1.00 91.50 87 ILE A CA 1
ATOM 678 C C . ILE A 1 87 ? -6.688 1.935 -1.013 1.00 91.50 87 ILE A C 1
ATOM 680 O O . ILE A 1 87 ? -6.006 1.471 -0.099 1.00 91.50 87 ILE A O 1
ATOM 684 N N . THR A 1 88 ? -8.021 1.889 -1.014 1.00 94.69 88 THR A N 1
ATOM 685 C CA . THR A 1 88 ? -8.787 1.278 0.077 1.00 94.69 88 THR A CA 1
ATOM 686 C C . THR A 1 88 ? -8.366 -0.175 0.295 1.00 94.69 88 THR A C 1
ATOM 688 O O . THR A 1 88 ? -8.029 -0.562 1.413 1.00 94.69 88 THR A O 1
ATOM 691 N N . GLU A 1 89 ? -8.282 -0.971 -0.773 1.00 95.62 89 GLU A N 1
ATOM 692 C CA . GLU A 1 89 ? -7.822 -2.359 -0.697 1.00 95.62 89 GLU A CA 1
ATOM 693 C C . GLU A 1 89 ? -6.370 -2.477 -0.215 1.00 95.62 89 GLU A C 1
ATOM 695 O O . GLU A 1 89 ? -6.059 -3.356 0.594 1.00 95.62 89 GLU A O 1
ATOM 700 N N . MET A 1 90 ? -5.474 -1.584 -0.651 1.00 94.88 90 MET A N 1
ATOM 701 C CA . MET A 1 90 ? -4.094 -1.560 -0.162 1.00 94.88 90 ME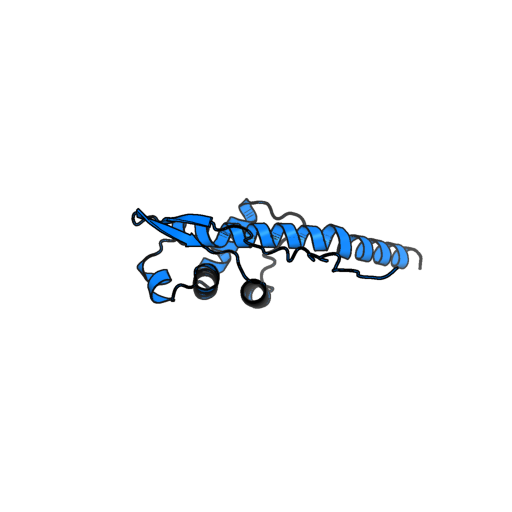T A CA 1
ATOM 702 C C . MET A 1 90 ? -4.038 -1.326 1.349 1.00 94.88 90 MET A C 1
ATOM 704 O O . MET A 1 90 ? -3.360 -2.073 2.057 1.00 94.88 90 MET A O 1
ATOM 708 N N . VAL A 1 91 ? -4.770 -0.329 1.853 1.00 95.81 91 VAL A N 1
ATOM 709 C CA . VAL A 1 91 ? -4.833 -0.020 3.287 1.00 95.81 91 VAL A CA 1
ATOM 710 C C . VAL A 1 91 ? -5.399 -1.205 4.065 1.00 95.81 91 VAL A C 1
ATOM 712 O O . VAL A 1 91 ? -4.819 -1.593 5.081 1.00 95.81 91 VAL A O 1
ATOM 715 N N . MET A 1 92 ? -6.473 -1.832 3.578 1.00 97.31 92 MET A N 1
ATOM 716 C CA . MET A 1 92 ? -7.053 -3.024 4.207 1.00 97.31 92 MET A CA 1
ATOM 717 C C . MET A 1 92 ? -6.027 -4.160 4.324 1.00 97.31 92 MET A C 1
ATOM 719 O O . MET A 1 92 ? -5.867 -4.749 5.393 1.00 97.31 92 MET A O 1
ATOM 723 N N . ILE A 1 93 ? -5.274 -4.443 3.253 1.00 95.81 93 ILE A N 1
ATOM 724 C CA . ILE A 1 93 ? -4.242 -5.493 3.254 1.00 95.81 93 ILE A CA 1
ATOM 725 C C . ILE A 1 93 ? -3.109 -5.159 4.236 1.00 95.81 93 ILE A C 1
ATOM 727 O O . ILE A 1 93 ? -2.637 -6.042 4.965 1.00 95.81 93 ILE A O 1
ATOM 731 N N . ILE A 1 94 ? -2.663 -3.899 4.255 1.00 95.25 94 ILE A N 1
ATOM 732 C CA . ILE A 1 94 ? -1.556 -3.449 5.107 1.00 95.25 94 ILE A CA 1
ATOM 733 C C . ILE A 1 94 ? -1.943 -3.529 6.587 1.00 95.25 94 ILE A C 1
ATOM 735 O O . ILE A 1 94 ? -1.172 -4.030 7.403 1.00 95.25 94 ILE A O 1
ATOM 739 N N . THR A 1 95 ? -3.148 -3.078 6.925 1.00 95.12 95 THR A N 1
ATOM 740 C CA . THR A 1 95 ? -3.574 -2.850 8.313 1.00 95.12 95 THR A CA 1
ATOM 741 C C . THR A 1 95 ? -4.387 -3.998 8.918 1.00 95.12 95 THR A C 1
ATOM 743 O O . THR A 1 95 ? -4.637 -3.985 10.123 1.00 95.12 95 THR A O 1
ATOM 746 N N . ASP A 1 96 ? -4.805 -4.984 8.112 1.00 95.31 96 ASP A N 1
ATOM 747 C CA . ASP A 1 96 ? -5.795 -6.013 8.488 1.00 95.31 96 ASP A CA 1
ATOM 748 C C . ASP A 1 96 ? -7.139 -5.429 8.956 1.00 95.31 96 ASP A C 1
ATOM 750 O O . ASP A 1 96 ? -7.864 -6.051 9.737 1.00 95.31 96 ASP A O 1
ATOM 754 N N . LYS A 1 97 ? -7.472 -4.216 8.510 1.00 96.38 97 LYS A N 1
ATOM 755 C CA . LYS A 1 97 ? -8.751 -3.566 8.801 1.00 96.38 97 LYS A CA 1
ATOM 756 C C . LYS A 1 97 ? -9.739 -3.788 7.668 1.00 96.38 97 LYS A C 1
ATOM 758 O O . LYS A 1 97 ? -9.358 -4.033 6.524 1.00 96.38 97 LYS A O 1
ATOM 763 N N . ASP A 1 98 ? -11.021 -3.734 8.007 1.00 96.88 98 ASP A N 1
ATOM 764 C CA . ASP A 1 98 ? -12.087 -3.806 7.018 1.00 96.88 98 ASP A CA 1
ATOM 765 C C . ASP A 1 98 ? -12.271 -2.466 6.289 1.00 96.88 98 ASP A C 1
ATOM 767 O O . ASP A 1 98 ? -11.730 -1.429 6.677 1.00 96.88 98 ASP A O 1
ATOM 771 N N . ARG A 1 99 ? -13.047 -2.500 5.204 1.00 95.88 99 ARG A N 1
ATOM 772 C CA . ARG A 1 99 ? -13.355 -1.319 4.393 1.00 95.88 99 ARG A CA 1
ATOM 773 C C . ARG A 1 99 ? -14.049 -0.223 5.204 1.00 95.88 99 ARG A C 1
ATOM 775 O O . ARG A 1 99 ? -13.755 0.948 5.005 1.00 95.88 99 ARG A O 1
ATOM 782 N N . ASN A 1 100 ? -14.937 -0.597 6.127 1.00 96.44 100 ASN A N 1
ATOM 783 C CA . ASN A 1 100 ? -15.711 0.355 6.917 1.00 96.44 100 ASN A CA 1
ATOM 784 C C . ASN A 1 100 ? -14.804 1.193 7.827 1.00 96.44 100 ASN A C 1
ATOM 786 O O . ASN A 1 100 ? -14.995 2.400 7.937 1.00 96.44 100 ASN A O 1
ATOM 790 N N . PHE A 1 101 ? -13.791 0.571 8.430 1.00 95.75 101 PHE A N 1
ATOM 791 C CA . PHE A 1 101 ? -12.751 1.277 9.167 1.00 95.75 101 PHE A CA 1
ATOM 792 C C . PHE A 1 101 ? -11.998 2.256 8.260 1.00 95.75 101 PHE A C 1
ATOM 794 O O . PHE A 1 101 ? -11.828 3.416 8.621 1.00 95.75 101 PHE A O 1
ATOM 801 N N . VAL A 1 102 ? -11.573 1.813 7.074 1.00 95.25 102 VAL A N 1
ATOM 802 C CA . VAL A 1 102 ? -10.797 2.655 6.150 1.00 95.25 102 VAL A CA 1
ATOM 803 C C . VAL A 1 102 ? -11.593 3.871 5.680 1.00 95.25 102 VAL A C 1
ATOM 805 O O . VAL A 1 102 ? -11.067 4.974 5.691 1.00 95.25 102 VAL A O 1
ATOM 808 N N . GLU A 1 103 ? -12.855 3.691 5.301 1.00 94.12 103 GLU A N 1
ATOM 809 C CA . GLU A 1 103 ? -13.669 4.764 4.718 1.00 94.12 103 GLU A CA 1
ATOM 810 C C . GLU A 1 103 ? -14.216 5.759 5.753 1.00 94.12 103 GLU A C 1
ATOM 812 O O . GLU A 1 103 ? -14.478 6.906 5.402 1.00 94.12 103 GLU A O 1
ATOM 817 N N . ASN A 1 104 ? -14.392 5.347 7.016 1.00 95.19 104 ASN A N 1
ATOM 818 C CA . ASN A 1 104 ? -15.017 6.194 8.041 1.00 95.19 104 ASN A CA 1
ATOM 819 C C . ASN A 1 104 ? -14.056 6.688 9.125 1.00 95.19 104 ASN A C 1
ATOM 821 O O . ASN A 1 104 ? -14.355 7.684 9.782 1.00 95.19 104 ASN A O 1
ATOM 825 N N . GLU A 1 105 ? -12.941 5.992 9.367 1.00 95.00 105 GLU A N 1
ATOM 826 C CA . GLU A 1 105 ? -12.010 6.358 10.440 1.00 95.00 105 GLU A CA 1
ATOM 827 C C . GLU A 1 105 ? -10.713 6.995 9.950 1.00 95.00 105 GLU A C 1
ATOM 829 O O . GLU A 1 105 ? -10.026 7.610 10.770 1.00 95.00 105 GLU A O 1
ATOM 834 N N . LEU A 1 106 ? -10.373 6.846 8.666 1.00 94.94 106 LEU A N 1
ATOM 835 C CA . LEU A 1 106 ? -9.133 7.367 8.099 1.00 94.94 106 LEU A CA 1
ATOM 836 C C . LEU A 1 106 ? -9.398 8.580 7.218 1.00 94.94 106 LEU A C 1
ATOM 838 O O . LEU A 1 106 ? -10.311 8.590 6.393 1.00 94.94 106 LEU A O 1
ATOM 842 N N . VAL A 1 107 ? -8.545 9.587 7.369 1.00 94.25 107 VAL A N 1
ATOM 843 C CA . VAL A 1 107 ? -8.458 10.697 6.416 1.00 94.25 107 VAL A CA 1
ATOM 844 C C . VAL A 1 107 ? -7.350 10.439 5.397 1.00 94.25 107 VAL A C 1
ATOM 846 O O . VAL A 1 107 ? -6.582 9.480 5.501 1.00 94.25 107 VAL A O 1
ATOM 849 N N . LEU A 1 108 ? -7.268 11.296 4.382 1.00 90.62 108 LEU A N 1
ATOM 850 C CA . LEU A 1 108 ? -6.284 11.165 3.312 1.00 90.62 108 LEU A CA 1
ATOM 851 C C . LEU A 1 108 ? -4.845 11.123 3.848 1.00 90.62 108 LEU A C 1
ATOM 853 O O . LEU A 1 108 ? -4.035 10.325 3.381 1.00 90.62 108 LEU A O 1
ATOM 857 N N . GLU A 1 109 ? -4.535 11.962 4.830 1.00 91.81 109 GLU A N 1
ATOM 858 C CA . GLU A 1 109 ? -3.229 12.034 5.477 1.00 91.81 109 GLU A CA 1
ATOM 859 C C . GLU A 1 109 ? -2.857 10.685 6.109 1.00 91.81 109 GLU A C 1
ATOM 861 O O . GLU A 1 109 ? -1.782 10.153 5.828 1.00 91.81 109 GLU A O 1
ATOM 866 N N . ASP A 1 110 ? -3.786 10.073 6.850 1.00 94.56 110 ASP A N 1
ATOM 867 C CA . ASP A 1 110 ? -3.589 8.757 7.465 1.00 94.56 110 ASP A CA 1
ATOM 868 C C . ASP A 1 110 ? -3.338 7.679 6.397 1.00 94.56 110 ASP A C 1
ATOM 870 O O . ASP A 1 110 ? -2.450 6.836 6.531 1.00 94.56 110 ASP A O 1
ATOM 874 N N . ILE A 1 111 ? -4.100 7.713 5.298 1.00 92.88 111 ILE A N 1
ATOM 875 C CA . ILE A 1 111 ? -3.952 6.783 4.172 1.00 92.88 111 ILE A CA 1
ATOM 876 C C . ILE A 1 111 ? -2.558 6.903 3.545 1.00 92.88 111 ILE A C 1
ATOM 878 O O . ILE A 1 111 ? -1.910 5.888 3.269 1.00 92.88 111 ILE A O 1
ATOM 882 N N . VAL A 1 112 ? -2.083 8.130 3.320 1.00 90.62 112 VAL A N 1
ATOM 883 C CA . VAL A 1 112 ? -0.749 8.385 2.763 1.00 90.62 112 VAL A CA 1
ATOM 884 C C . VAL A 1 112 ? 0.327 7.851 3.705 1.00 90.62 112 VAL A C 1
ATOM 886 O O . VAL A 1 112 ? 1.229 7.152 3.238 1.00 90.62 112 VAL A O 1
ATOM 889 N N . GLU A 1 113 ? 0.229 8.108 5.010 1.00 90.94 113 GLU A N 1
ATOM 890 C CA . GLU A 1 113 ? 1.184 7.594 6.002 1.00 90.94 113 GLU A CA 1
ATOM 891 C C . GLU A 1 113 ? 1.206 6.060 6.063 1.00 90.94 113 GLU A C 1
ATOM 893 O O . GLU A 1 113 ? 2.275 5.461 6.190 1.00 90.94 113 GLU A O 1
ATOM 898 N N . ILE A 1 114 ? 0.052 5.405 5.907 1.00 92.88 114 ILE A N 1
ATOM 899 C CA . ILE A 1 114 ? -0.055 3.940 5.903 1.00 92.88 114 ILE A CA 1
ATOM 900 C C . ILE A 1 114 ? 0.571 3.327 4.641 1.00 92.88 114 ILE A C 1
ATOM 902 O O . ILE A 1 114 ? 1.263 2.308 4.714 1.00 92.88 114 ILE A O 1
ATOM 906 N N . VAL A 1 115 ? 0.312 3.910 3.468 1.00 91.44 115 VAL A N 1
ATOM 907 C CA . VAL A 1 115 ? 0.674 3.306 2.174 1.00 91.44 115 VAL A CA 1
ATOM 908 C C . VAL A 1 115 ? 2.107 3.643 1.749 1.00 91.44 115 VAL A C 1
ATOM 910 O O . VAL A 1 115 ? 2.773 2.813 1.117 1.00 91.44 115 VAL A O 1
ATOM 913 N N . SER A 1 116 ? 2.614 4.827 2.105 1.00 88.12 116 SER A N 1
ATOM 914 C CA . SER A 1 116 ? 3.927 5.314 1.651 1.00 88.12 116 SER A CA 1
ATOM 915 C C . SER A 1 116 ? 5.095 4.381 2.002 1.00 88.12 116 SER A C 1
ATOM 917 O O . SER A 1 116 ? 5.859 4.062 1.087 1.00 88.12 116 SER A O 1
ATOM 919 N N . PRO A 1 117 ? 5.220 3.839 3.235 1.00 87.31 117 PRO A N 1
ATOM 920 C CA . PRO A 1 117 ? 6.328 2.947 3.588 1.00 87.31 117 PRO A CA 1
ATOM 921 C C . PRO A 1 117 ? 6.400 1.705 2.693 1.00 87.31 117 PRO A C 1
ATOM 923 O O . PRO A 1 117 ? 7.481 1.253 2.305 1.00 87.31 117 PRO A O 1
ATOM 926 N N . PHE A 1 118 ? 5.237 1.158 2.324 1.00 88.50 118 PHE A N 1
ATOM 927 C CA . PHE A 1 118 ? 5.165 0.028 1.409 1.00 88.50 118 PHE A CA 1
ATOM 928 C C . PHE A 1 118 ? 5.617 0.425 -0.002 1.00 88.50 118 PHE A C 1
ATOM 930 O O . PHE A 1 118 ? 6.466 -0.258 -0.582 1.00 88.50 118 PHE A O 1
ATOM 937 N N . LEU A 1 119 ? 5.086 1.524 -0.547 1.00 85.25 119 LEU A N 1
ATOM 938 C CA . LEU A 1 119 ? 5.426 1.977 -1.897 1.00 85.25 119 LEU A CA 1
ATOM 939 C C . LEU A 1 119 ? 6.908 2.328 -2.027 1.00 85.25 119 LEU A C 1
ATOM 941 O O . LEU A 1 119 ? 7.545 1.916 -2.992 1.00 85.25 119 LEU A O 1
ATOM 945 N N . GLU A 1 120 ? 7.488 3.017 -1.049 1.00 83.25 120 GLU A N 1
ATOM 946 C CA . GLU A 1 120 ? 8.916 3.338 -1.039 1.00 83.25 120 GLU A CA 1
ATOM 947 C C . GLU A 1 120 ? 9.777 2.076 -1.043 1.00 83.25 120 GLU A C 1
ATOM 949 O O . GLU A 1 120 ? 10.664 1.920 -1.888 1.00 83.25 120 GLU A O 1
ATOM 954 N N . SER A 1 121 ? 9.474 1.133 -0.148 1.00 84.81 121 SER A N 1
ATOM 955 C CA . SER A 1 121 ? 10.175 -0.149 -0.069 1.00 84.81 121 SER A CA 1
ATOM 956 C C . SER A 1 121 ? 10.049 -0.937 -1.376 1.00 84.81 121 SER A C 1
ATOM 958 O O . SER A 1 121 ? 11.025 -1.523 -1.860 1.00 84.81 121 SER A O 1
ATOM 960 N N . MET A 1 122 ? 8.870 -0.907 -2.002 1.00 83.88 122 MET A N 1
ATOM 961 C CA . MET A 1 122 ? 8.623 -1.512 -3.307 1.00 83.88 122 MET A CA 1
ATOM 962 C C . MET A 1 122 ? 9.471 -0.870 -4.406 1.00 83.88 122 MET A C 1
ATOM 964 O O . MET A 1 122 ? 10.187 -1.578 -5.118 1.00 83.88 122 MET A O 1
ATOM 968 N N . LEU A 1 123 ? 9.443 0.457 -4.524 1.00 78.12 123 LEU A N 1
ATOM 969 C CA . LEU A 1 123 ? 10.176 1.199 -5.547 1.00 78.12 123 LEU A CA 1
ATOM 970 C C . LEU A 1 123 ? 11.690 1.025 -5.411 1.00 78.12 123 LEU A C 1
ATOM 972 O O . LEU A 1 123 ? 12.371 0.801 -6.413 1.00 78.12 123 LEU A O 1
ATOM 976 N N . ILE A 1 124 ? 12.226 1.055 -4.188 1.00 80.81 124 ILE A N 1
ATOM 977 C CA . ILE A 1 124 ? 13.651 0.809 -3.923 1.00 80.81 124 ILE A CA 1
ATOM 978 C C . ILE A 1 124 ? 14.061 -0.578 -4.432 1.00 80.81 124 ILE A C 1
ATOM 980 O O . ILE A 1 124 ? 15.101 -0.727 -5.080 1.00 80.81 124 ILE A O 1
ATOM 984 N N . ARG A 1 125 ? 13.238 -1.605 -4.197 1.00 79.19 125 ARG A N 1
ATOM 985 C CA . ARG A 1 125 ? 13.544 -2.963 -4.668 1.00 79.19 125 ARG A CA 1
ATOM 986 C C . ARG A 1 125 ? 13.393 -3.127 -6.161 1.00 79.19 125 ARG A C 1
ATOM 988 O O . ARG A 1 125 ? 14.225 -3.799 -6.763 1.00 79.19 125 ARG A O 1
ATOM 995 N N . LEU A 1 126 ? 12.372 -2.519 -6.754 1.00 75.31 126 LEU A N 1
ATOM 996 C CA . LEU A 1 126 ? 12.203 -2.520 -8.202 1.00 75.31 126 LEU A CA 1
ATOM 997 C C . LEU A 1 126 ? 13.412 -1.878 -8.874 1.00 75.31 126 LEU A C 1
ATOM 999 O O . LEU A 1 126 ? 13.999 -2.495 -9.757 1.00 75.31 126 LEU A O 1
ATOM 1003 N N . LYS A 1 127 ? 13.862 -0.714 -8.391 1.00 74.12 127 LYS A N 1
ATOM 1004 C CA . LYS A 1 127 ? 15.088 -0.068 -8.876 1.00 74.12 127 LYS A CA 1
ATOM 1005 C C . LYS A 1 127 ? 16.293 -0.988 -8.778 1.00 74.12 127 LYS A C 1
ATOM 1007 O O . LYS A 1 127 ? 16.998 -1.134 -9.766 1.00 74.12 127 LYS A O 1
ATOM 1012 N N . LYS A 1 128 ? 16.493 -1.639 -7.627 1.00 77.50 128 LYS A N 1
ATOM 1013 C CA . LYS A 1 128 ? 17.601 -2.580 -7.420 1.00 77.50 128 LYS A CA 1
ATOM 1014 C C . LYS A 1 128 ? 17.557 -3.742 -8.414 1.00 77.50 128 LYS A C 1
ATOM 1016 O O . LYS A 1 128 ? 18.560 -4.069 -9.033 1.00 77.50 128 LYS A O 1
ATOM 1021 N N . VAL A 1 129 ? 16.390 -4.358 -8.605 1.00 75.50 129 VAL A N 1
ATOM 1022 C CA . VAL A 1 129 ? 16.223 -5.462 -9.564 1.00 75.50 129 VAL A CA 1
ATOM 1023 C C . VAL A 1 129 ? 16.472 -4.987 -10.995 1.00 75.50 129 VAL A C 1
ATOM 1025 O O . VAL A 1 129 ? 17.175 -5.660 -11.749 1.00 75.50 129 VAL A O 1
ATOM 1028 N N . VAL A 1 130 ? 15.932 -3.829 -11.372 1.00 72.25 130 VAL A N 1
ATOM 1029 C CA . VAL A 1 130 ? 16.106 -3.263 -12.712 1.00 72.25 130 VAL A CA 1
ATOM 1030 C C . VAL A 1 130 ? 17.574 -2.919 -12.968 1.00 72.25 130 VAL A C 1
ATOM 1032 O O . VAL A 1 130 ? 18.117 -3.348 -13.984 1.00 72.25 130 VAL A O 1
ATOM 1035 N N . SER A 1 131 ? 18.237 -2.207 -12.056 1.00 75.81 131 SER A N 1
ATOM 1036 C CA . SER A 1 131 ? 19.623 -1.764 -12.235 1.00 75.81 131 SER A CA 1
ATOM 1037 C C . SER A 1 131 ? 20.627 -2.914 -12.184 1.00 75.81 131 SER A C 1
ATOM 1039 O O . SER A 1 131 ? 21.535 -2.954 -13.009 1.00 75.81 131 SER A O 1
ATOM 1041 N N . GLU A 1 132 ? 20.466 -3.859 -11.254 1.00 79.50 132 GLU A N 1
ATOM 1042 C CA . GLU A 1 132 ? 21.443 -4.932 -11.041 1.00 79.50 132 GLU A CA 1
ATOM 1043 C C . GLU A 1 132 ? 21.233 -6.124 -11.977 1.00 79.50 132 GLU A C 1
ATOM 1045 O O . GLU A 1 132 ? 22.199 -6.800 -12.323 1.00 79.50 132 GLU A O 1
ATOM 1050 N N . LYS A 1 133 ? 19.988 -6.417 -12.382 1.00 78.00 133 LYS A N 1
ATOM 1051 C CA . LYS A 1 133 ? 19.676 -7.637 -13.148 1.00 78.00 133 LYS A CA 1
ATOM 1052 C C . LYS A 1 133 ? 19.222 -7.367 -14.573 1.00 78.00 133 LYS A C 1
ATOM 1054 O O . LYS A 1 133 ? 19.618 -8.098 -15.472 1.00 78.00 133 LYS A O 1
ATOM 1059 N N . ILE A 1 134 ? 18.388 -6.353 -14.792 1.00 75.81 134 ILE A N 1
ATOM 1060 C CA . ILE A 1 134 ? 17.739 -6.142 -16.095 1.00 75.81 134 ILE A CA 1
ATOM 1061 C C . ILE A 1 134 ? 18.605 -5.262 -17.006 1.00 75.81 134 ILE A C 1
ATOM 1063 O O . ILE A 1 134 ? 18.842 -5.614 -18.162 1.00 75.81 134 ILE A O 1
ATOM 1067 N N . MET A 1 135 ? 19.131 -4.147 -16.496 1.00 76.50 135 MET A N 1
ATOM 1068 C CA . MET A 1 135 ? 19.899 -3.184 -17.290 1.00 76.50 135 MET A CA 1
ATOM 1069 C C . MET A 1 135 ? 21.181 -3.771 -17.910 1.00 76.50 135 MET A C 1
ATOM 1071 O O . MET A 1 135 ? 21.410 -3.521 -19.096 1.00 76.50 135 MET A O 1
ATOM 1075 N N . PRO A 1 136 ? 21.983 -4.602 -17.207 1.00 82.44 136 PRO A N 1
ATOM 1076 C CA . PRO A 1 136 ? 23.163 -5.227 -17.805 1.00 82.44 136 PRO A CA 1
ATOM 1077 C C . PRO A 1 136 ? 22.805 -6.147 -18.978 1.00 82.44 136 PRO A C 1
ATOM 1079 O O . PRO A 1 136 ? 23.491 -6.148 -19.997 1.00 82.44 136 PRO A O 1
ATOM 1082 N N . VAL A 1 137 ? 21.687 -6.875 -18.874 1.00 79.75 137 VAL A N 1
ATOM 1083 C CA . VAL A 1 137 ? 21.188 -7.749 -19.946 1.00 79.75 137 VAL A CA 1
ATOM 1084 C C . VAL A 1 137 ? 20.764 -6.920 -21.158 1.00 79.75 137 VAL A C 1
ATOM 1086 O O . VAL A 1 137 ? 21.161 -7.225 -22.280 1.00 79.75 137 VAL A O 1
ATOM 1089 N N . ILE A 1 138 ? 20.026 -5.825 -20.947 1.00 77.25 138 ILE A N 1
ATOM 1090 C CA . ILE A 1 138 ? 19.625 -4.914 -22.030 1.00 77.25 138 ILE A CA 1
ATOM 1091 C C . ILE A 1 138 ? 20.854 -4.296 -22.715 1.00 77.25 138 ILE A C 1
ATOM 1093 O O . ILE A 1 138 ? 20.893 -4.198 -23.942 1.00 77.25 138 ILE A O 1
ATOM 1097 N N . GLN A 1 139 ? 21.862 -3.878 -21.945 1.00 84.31 139 GLN A N 1
ATOM 1098 C CA . GLN A 1 139 ? 23.102 -3.313 -22.483 1.00 84.31 139 GLN A CA 1
ATOM 1099 C C . GLN A 1 139 ? 23.891 -4.340 -23.302 1.00 84.31 139 GLN A C 1
ATOM 1101 O O . GLN A 1 139 ? 24.372 -4.001 -24.384 1.00 84.31 139 GLN A O 1
ATOM 1106 N N . GLN A 1 140 ? 23.968 -5.588 -22.832 1.00 84.38 140 GLN A N 1
ATOM 1107 C CA . GLN A 1 140 ? 24.616 -6.679 -23.556 1.00 84.38 140 GLN A CA 1
ATOM 1108 C C . GLN A 1 140 ? 23.910 -6.957 -24.891 1.00 84.38 140 GLN A C 1
ATOM 1110 O O . GLN A 1 140 ? 24.552 -6.927 -25.937 1.00 84.38 140 GLN A O 1
ATOM 1115 N N . VAL A 1 141 ? 22.578 -7.085 -24.890 1.00 85.38 141 VAL A N 1
ATOM 1116 C CA . VAL A 1 141 ? 21.789 -7.291 -26.119 1.00 85.38 141 VAL A CA 1
ATOM 1117 C C . VAL A 1 141 ? 21.971 -6.132 -27.108 1.00 85.38 141 VAL A C 1
ATOM 1119 O O . VAL A 1 141 ? 22.187 -6.359 -28.298 1.00 85.38 141 VAL A O 1
ATOM 1122 N N . LYS A 1 142 ? 21.946 -4.877 -26.634 1.00 84.50 142 LYS A N 1
ATOM 1123 C CA . LYS A 1 142 ? 22.188 -3.698 -27.488 1.00 84.50 142 LYS A CA 1
ATOM 1124 C C . LYS A 1 142 ? 23.596 -3.689 -28.089 1.00 84.50 142 LYS A C 1
ATOM 1126 O O . LYS A 1 142 ? 23.764 -3.214 -29.211 1.00 84.50 142 LYS A O 1
ATOM 1131 N N . LYS A 1 143 ? 24.602 -4.173 -27.354 1.00 87.12 143 LYS A N 1
ATOM 1132 C CA . LYS A 1 143 ? 25.979 -4.294 -27.845 1.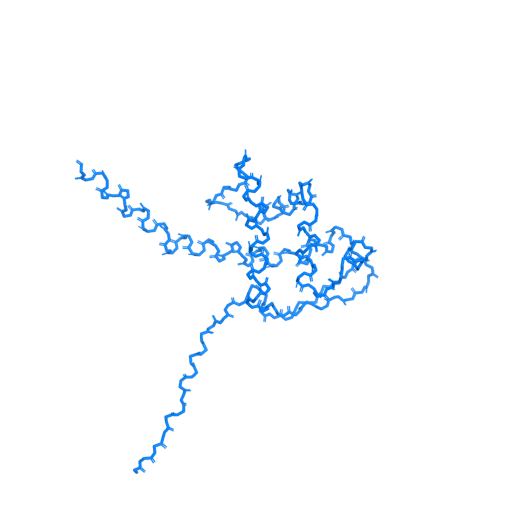00 87.12 143 LYS A CA 1
ATOM 1133 C C . LYS A 1 143 ? 26.077 -5.361 -28.937 1.00 87.12 143 LYS A C 1
ATOM 1135 O O . LYS A 1 143 ? 26.644 -5.076 -29.987 1.00 87.12 143 LYS A O 1
ATOM 1140 N N . ASP A 1 144 ? 25.452 -6.517 -28.731 1.00 87.69 144 ASP A N 1
ATOM 1141 C CA . ASP A 1 144 ? 25.474 -7.639 -29.677 1.00 87.69 144 ASP A CA 1
ATOM 1142 C C . ASP A 1 144 ? 24.724 -7.322 -30.984 1.00 87.69 144 ASP A C 1
ATOM 1144 O O . ASP A 1 144 ? 25.125 -7.765 -32.058 1.00 87.69 144 ASP A O 1
ATOM 1148 N N . MET A 1 145 ? 23.672 -6.497 -30.923 1.00 83.12 145 MET A N 1
ATOM 1149 C CA . MET A 1 145 ? 22.949 -6.025 -32.112 1.00 83.12 145 MET A CA 1
ATOM 1150 C C . MET A 1 145 ? 23.717 -4.993 -32.946 1.00 83.12 145 MET A C 1
ATOM 1152 O O . MET A 1 145 ? 23.452 -4.879 -34.134 1.00 83.12 145 MET A O 1
ATOM 1156 N N . LYS A 1 146 ? 24.639 -4.226 -32.350 1.00 81.31 146 LYS A N 1
ATOM 1157 C CA . LYS A 1 146 ? 25.455 -3.232 -33.076 1.00 81.31 146 LYS A CA 1
ATOM 1158 C C . LYS A 1 146 ? 26.696 -3.831 -33.746 1.00 81.31 146 LYS A C 1
ATOM 1160 O O . LYS A 1 146 ? 27.371 -3.124 -34.486 1.00 81.31 146 LYS A O 1
ATOM 1165 N N . GLN A 1 147 ? 27.034 -5.083 -33.435 1.00 73.38 147 GLN A N 1
ATOM 1166 C CA . GLN A 1 147 ? 28.190 -5.800 -33.989 1.00 73.38 147 GLN A CA 1
ATOM 1167 C C . GLN A 1 147 ? 27.826 -6.738 -35.153 1.00 73.38 147 GLN A C 1
ATOM 1169 O O . GLN A 1 147 ? 28.718 -7.374 -35.713 1.00 73.38 147 GLN A O 1
ATOM 1174 N N . LYS A 1 148 ? 26.539 -6.828 -35.507 1.00 63.12 148 LYS A N 1
ATOM 1175 C CA . LYS A 1 148 ? 26.030 -7.498 -36.709 1.00 63.12 148 LYS A CA 1
ATOM 1176 C C . LYS A 1 148 ? 25.666 -6.465 -37.763 1.00 63.12 148 LYS A C 1
ATOM 1178 O O . LYS A 1 148 ? 25.830 -6.800 -38.953 1.00 63.12 148 LYS A O 1
#

Sequence (148 aa):
MQEQGKTKEIQKEISAFIREPIKINLSNGKILEIKPLSWKKELQLIKLLGKFVEEGIGTGLIPTESMSFLDTGKLIGNILQKSPDVITEMVMIITDKDRNFVENELVLEDIVEIVSPFLESMLIRLKKVVSEKIMPVIQQVKKDMKQK

Secondary structure (DSSP, 8-state):
----------------SS-S-EEEE-TTSPEEEEPPPPHHHHHHHHHHHHHHHHHHGGG----TT---HHHHHHHHHHHHHH-HHHHHHHHHHHHT--HHHHHHH--HHHHHHHHHHHHHHHHHHHHHHIIIIIHHHHHHHHHHHH--